Protein AF-A0A4D6HBX0-F1 (afdb_monomer_lite)

InterPro domains:
  IPR019277 Protein of unknown function DUF2304 [PF10066] (9-119)

pLDDT: mean 71.02, std 11.53, range [36.38, 94.06]

Sequence (130 aa):
MTGLALAPIHVIGVIAGLALLYQSYRLVSDRKEGVFEFLLWAGFGVALLVISVGSAITSVDLLGGLEGAMALLGFARGPESVLFVSNLLLLFLVFYSYIQLVESRKQLSDLNQELALLRYDLDQRTDDDD

Organism: NCBI:txid1457250

Foldseek 3Di:
DDPLPLDVVLVVLLVQLVVLLVVLVVCVVVVPDDPVSSCVSNVSSVVSNCVSVVVSVVPDPVLVVVLVVVVVVVDDRDVVSVVVVVVVVVVVVVVVVVVVVVVVVVVVVVVVVVVVVVVVVVVVVVVVVD

Structure (mmCIF, N/CA/C/O backbone):
data_AF-A0A4D6HBX0-F1
#
_entry.id   AF-A0A4D6HBX0-F1
#
loop_
_atom_site.group_PDB
_atom_site.id
_atom_site.type_symbol
_atom_site.label_atom_id
_atom_site.label_alt_id
_atom_site.label_comp_id
_atom_site.label_asym_id
_atom_site.label_entity_id
_atom_site.label_seq_id
_atom_site.pdbx_PDB_ins_code
_atom_site.Cartn_x
_atom_site.Cartn_y
_atom_site.Cartn_z
_atom_site.occupancy
_atom_site.B_iso_or_equiv
_atom_site.auth_seq_id
_atom_site.auth_comp_id
_atom_site.auth_asym_id
_atom_site.auth_atom_id
_atom_site.pdbx_PDB_model_num
ATOM 1 N N . MET A 1 1 ? 17.202 -25.520 -28.214 1.00 36.38 1 MET A N 1
ATOM 2 C CA . MET A 1 1 ? 16.448 -25.555 -26.943 1.00 36.38 1 MET A CA 1
ATOM 3 C C . MET A 1 1 ? 17.029 -24.479 -26.038 1.00 36.38 1 MET A C 1
ATOM 5 O O . MET A 1 1 ? 17.973 -24.738 -25.308 1.00 36.38 1 MET A O 1
ATOM 9 N N . THR A 1 2 ? 16.566 -23.239 -26.178 1.00 39.56 2 THR A N 1
ATOM 10 C CA . THR A 1 2 ? 16.983 -22.119 -25.325 1.00 39.56 2 THR A CA 1
ATOM 11 C C . THR A 1 2 ? 16.146 -22.180 -24.059 1.00 39.56 2 THR A C 1
ATOM 13 O O . THR A 1 2 ? 14.979 -21.792 -24.066 1.00 39.56 2 THR A O 1
ATOM 16 N N . GLY A 1 3 ? 16.707 -22.761 -23.000 1.00 43.12 3 GLY A N 1
ATOM 17 C CA . GLY A 1 3 ? 16.098 -22.686 -21.680 1.00 43.12 3 GLY A CA 1
ATOM 18 C C . GLY A 1 3 ? 15.943 -21.216 -21.316 1.00 43.12 3 GLY A C 1
ATOM 19 O O . GLY A 1 3 ? 16.922 -20.473 -21.352 1.00 43.12 3 GLY A O 1
ATOM 20 N N . LEU A 1 4 ? 14.710 -20.802 -21.030 1.00 49.84 4 LEU A N 1
ATOM 21 C CA . LEU A 1 4 ? 14.402 -19.542 -20.367 1.00 49.84 4 LEU A CA 1
ATOM 22 C C . LEU A 1 4 ? 15.238 -19.496 -19.082 1.00 49.84 4 LEU A C 1
ATOM 24 O O . LEU A 1 4 ? 14.869 -20.089 -18.069 1.00 49.84 4 LEU A O 1
ATOM 28 N N . ALA A 1 5 ? 16.401 -18.850 -19.130 1.00 52.28 5 ALA A N 1
ATOM 29 C CA . ALA A 1 5 ? 17.162 -18.527 -17.939 1.00 52.28 5 ALA A CA 1
ATOM 30 C C . ALA A 1 5 ? 16.399 -17.398 -17.237 1.00 52.28 5 ALA A C 1
ATOM 32 O O . ALA A 1 5 ? 16.729 -16.225 -17.389 1.00 52.28 5 ALA A O 1
ATOM 33 N N . LEU A 1 6 ? 15.309 -17.749 -16.543 1.00 56.28 6 LEU A N 1
ATOM 34 C CA . LEU A 1 6 ? 14.576 -16.815 -15.697 1.00 56.28 6 LEU A CA 1
ATOM 35 C C . LEU A 1 6 ? 15.557 -16.321 -14.638 1.00 56.28 6 LEU A C 1
ATOM 37 O O . LEU A 1 6 ? 15.911 -17.061 -13.718 1.00 56.28 6 LEU A O 1
ATOM 41 N N . ALA A 1 7 ? 16.015 -15.078 -14.773 1.00 65.50 7 ALA A N 1
ATOM 42 C CA . ALA A 1 7 ? 16.805 -14.468 -13.722 1.00 65.50 7 ALA A CA 1
ATOM 43 C C . ALA A 1 7 ? 15.962 -14.468 -12.428 1.00 65.50 7 ALA A C 1
ATOM 45 O O . ALA A 1 7 ? 14.771 -14.136 -12.482 1.00 65.50 7 ALA A O 1
ATOM 46 N N . PRO A 1 8 ? 16.542 -14.821 -11.266 1.00 67.50 8 PRO A N 1
ATOM 47 C CA . PRO A 1 8 ? 15.804 -14.949 -10.006 1.00 67.50 8 PRO A CA 1
ATOM 48 C C . PRO A 1 8 ? 14.973 -13.711 -9.643 1.00 67.50 8 PRO A C 1
ATOM 50 O O . PRO A 1 8 ? 13.916 -13.827 -9.029 1.00 67.50 8 PRO A O 1
ATOM 53 N N . ILE A 1 9 ? 15.411 -12.528 -10.084 1.00 60.00 9 ILE A N 1
ATOM 54 C CA . ILE A 1 9 ? 14.708 -11.259 -9.884 1.00 60.00 9 ILE A CA 1
ATOM 55 C C . ILE A 1 9 ? 13.308 -11.229 -10.521 1.00 60.00 9 ILE A C 1
ATOM 57 O O . ILE A 1 9 ? 12.395 -10.633 -9.953 1.00 60.00 9 ILE A O 1
ATOM 61 N N . HIS A 1 10 ? 13.094 -11.926 -11.644 1.00 62.91 10 HIS A N 1
ATOM 62 C CA . HIS A 1 10 ? 11.773 -12.024 -12.273 1.00 62.91 10 HIS A CA 1
ATOM 63 C C . HIS A 1 10 ? 10.845 -12.948 -11.481 1.00 62.91 10 HIS A C 1
ATOM 65 O O . HIS A 1 10 ? 9.667 -12.663 -11.305 1.00 62.91 10 HIS A O 1
ATOM 71 N N . VAL A 1 11 ? 11.377 -14.037 -10.923 1.00 71.12 11 VAL A N 1
ATOM 72 C CA . VAL A 1 11 ? 10.591 -14.927 -10.055 1.00 71.12 11 VAL A CA 1
ATOM 73 C C . VAL A 1 11 ? 10.139 -14.177 -8.799 1.00 71.12 11 VAL A C 1
ATOM 75 O O . VAL A 1 11 ? 8.969 -14.241 -8.428 1.00 71.12 11 VAL A O 1
ATOM 78 N N . ILE A 1 12 ? 11.044 -13.407 -8.187 1.00 69.19 12 ILE A N 1
ATOM 79 C CA . ILE A 1 12 ? 10.743 -12.577 -7.013 1.00 69.19 12 ILE A CA 1
ATOM 80 C C . ILE A 1 12 ? 9.685 -11.524 -7.351 1.00 69.19 12 ILE A C 1
ATOM 82 O O . ILE A 1 12 ? 8.738 -11.357 -6.588 1.00 69.19 12 ILE A O 1
ATOM 86 N N . GLY A 1 13 ? 9.807 -10.850 -8.498 1.00 65.12 13 GLY A N 1
ATOM 87 C CA . GLY A 1 13 ? 8.824 -9.861 -8.933 1.00 65.12 13 GLY A CA 1
ATOM 88 C C . GLY A 1 13 ? 7.436 -10.469 -9.144 1.00 65.12 13 GLY A C 1
ATOM 89 O O . GLY A 1 13 ? 6.450 -9.945 -8.636 1.00 65.12 13 GLY A O 1
ATOM 90 N N . VAL A 1 14 ? 7.337 -11.623 -9.803 1.00 71.44 14 VAL A N 1
ATOM 91 C CA . VAL A 1 14 ? 6.047 -12.306 -9.991 1.00 71.44 14 VAL A CA 1
ATOM 92 C C . VAL A 1 14 ? 5.417 -12.703 -8.654 1.00 71.44 14 VAL A C 1
ATOM 94 O O . VAL A 1 14 ? 4.235 -12.438 -8.434 1.00 71.44 14 VAL A O 1
ATOM 97 N N . ILE A 1 15 ? 6.197 -13.281 -7.737 1.00 76.19 15 ILE A N 1
ATOM 98 C CA . ILE A 1 15 ? 5.707 -13.669 -6.405 1.00 76.19 15 ILE A CA 1
ATOM 99 C C . ILE A 1 15 ? 5.251 -12.437 -5.616 1.00 76.19 15 ILE A C 1
ATOM 101 O O . ILE A 1 15 ? 4.168 -12.450 -5.034 1.00 76.19 15 ILE A O 1
ATOM 105 N N . ALA A 1 16 ? 6.042 -11.363 -5.622 1.00 69.12 16 ALA A N 1
ATOM 106 C CA . ALA A 1 16 ? 5.705 -10.121 -4.937 1.00 69.12 16 ALA A CA 1
ATOM 107 C C . ALA A 1 16 ? 4.436 -9.481 -5.519 1.00 69.12 16 ALA A C 1
ATOM 109 O O . ALA A 1 16 ? 3.542 -9.109 -4.766 1.00 69.12 16 ALA A O 1
ATOM 110 N N . GLY A 1 17 ? 4.303 -9.414 -6.845 1.00 70.81 17 GLY A N 1
ATOM 111 C CA . GLY A 1 17 ? 3.112 -8.873 -7.501 1.00 70.81 17 GLY A CA 1
ATOM 112 C C . GLY A 1 17 ? 1.848 -9.678 -7.187 1.00 70.81 17 GLY A C 1
ATOM 113 O O . GLY A 1 17 ? 0.811 -9.095 -6.872 1.00 70.81 17 GLY A O 1
ATOM 114 N N . LEU A 1 18 ? 1.938 -11.013 -7.175 1.00 78.62 18 LEU A N 1
ATOM 115 C CA . LEU A 1 18 ? 0.838 -11.885 -6.745 1.00 78.62 18 LEU A CA 1
ATOM 116 C C . LEU A 1 18 ? 0.484 -11.688 -5.266 1.00 78.62 18 LEU A C 1
ATOM 118 O O . LEU A 1 18 ? -0.697 -11.650 -4.927 1.00 78.62 18 LEU A O 1
ATOM 122 N N . ALA A 1 19 ? 1.479 -11.528 -4.392 1.00 76.31 19 ALA A N 1
ATOM 123 C CA . ALA A 1 19 ? 1.252 -11.263 -2.974 1.00 76.31 19 ALA A CA 1
ATOM 124 C C . ALA A 1 19 ? 0.534 -9.922 -2.751 1.00 76.31 19 ALA A C 1
ATOM 126 O O . ALA A 1 19 ? -0.399 -9.858 -1.952 1.00 76.31 19 ALA A O 1
ATOM 127 N N . LEU A 1 20 ? 0.905 -8.878 -3.498 1.00 73.19 20 LEU A N 1
ATOM 128 C CA . LEU A 1 20 ? 0.251 -7.567 -3.442 1.00 73.19 20 LEU A CA 1
ATOM 129 C C . LEU A 1 20 ? -1.191 -7.609 -3.963 1.00 73.19 20 LEU A C 1
ATOM 131 O O . LEU A 1 20 ? -2.080 -7.006 -3.365 1.00 73.19 20 LEU A O 1
ATOM 135 N N . LEU A 1 21 ? -1.453 -8.365 -5.032 1.00 77.69 21 LEU A N 1
ATOM 136 C CA . LEU A 1 21 ? -2.817 -8.588 -5.522 1.00 77.69 21 LEU A CA 1
ATOM 137 C C . LEU A 1 21 ? -3.661 -9.394 -4.535 1.00 77.69 21 LEU A C 1
ATOM 139 O O . LEU A 1 21 ? -4.825 -9.068 -4.312 1.00 77.69 21 LEU A O 1
ATOM 143 N N . TYR A 1 22 ? -3.078 -10.416 -3.910 1.00 81.25 22 TYR A N 1
ATOM 144 C CA . TYR A 1 22 ? -3.750 -11.180 -2.865 1.00 81.25 22 TYR A CA 1
ATOM 145 C C . TYR A 1 22 ? -4.067 -10.304 -1.648 1.00 81.25 22 TYR A C 1
ATOM 147 O O . TYR A 1 22 ? -5.172 -10.365 -1.113 1.00 81.25 22 TYR A O 1
ATOM 155 N N . GLN A 1 23 ? -3.131 -9.444 -1.243 1.00 75.94 23 GLN A N 1
ATOM 156 C CA . GLN A 1 23 ? -3.353 -8.465 -0.186 1.00 75.94 23 GLN A CA 1
ATOM 157 C C . GLN A 1 23 ? -4.490 -7.509 -0.564 1.00 75.94 23 GLN A C 1
ATOM 159 O O . GLN A 1 23 ? -5.431 -7.366 0.211 1.00 75.94 23 GLN A O 1
ATOM 164 N N . SER A 1 24 ? -4.471 -6.948 -1.774 1.00 75.25 24 SER A N 1
ATOM 165 C CA . SER A 1 24 ? -5.545 -6.098 -2.305 1.00 75.25 24 SER A CA 1
ATOM 166 C C . SER A 1 24 ? -6.919 -6.794 -2.277 1.00 75.25 24 SER A C 1
ATOM 168 O O . SER A 1 24 ? -7.900 -6.217 -1.810 1.00 75.25 24 SER A O 1
ATOM 170 N N . TYR A 1 25 ? -6.993 -8.070 -2.671 1.00 76.88 25 TYR A N 1
ATOM 171 C CA . TYR A 1 25 ? -8.216 -8.873 -2.568 1.00 76.88 25 TYR A CA 1
ATOM 172 C C . TYR A 1 25 ? -8.663 -9.084 -1.112 1.00 76.88 25 TYR A C 1
ATOM 174 O O . TYR A 1 25 ? -9.848 -8.939 -0.798 1.00 76.88 25 TYR A O 1
ATOM 182 N N . ARG A 1 26 ? -7.726 -9.376 -0.199 1.00 75.56 26 ARG A N 1
ATOM 183 C CA . ARG A 1 26 ? -8.016 -9.541 1.234 1.00 75.56 26 ARG A CA 1
ATOM 184 C C . ARG A 1 26 ? -8.588 -8.260 1.846 1.00 75.56 26 ARG A C 1
ATOM 186 O O . ARG A 1 26 ? -9.537 -8.335 2.616 1.00 75.56 26 ARG A O 1
ATOM 193 N N . LEU A 1 27 ? -8.067 -7.095 1.461 1.00 69.25 27 LEU A N 1
ATOM 194 C CA . LEU A 1 27 ? -8.567 -5.789 1.904 1.00 69.25 27 LEU A CA 1
ATOM 195 C C . LEU A 1 27 ? -10.048 -5.563 1.547 1.00 69.25 27 LEU A C 1
ATOM 197 O O . LEU A 1 27 ? -10.810 -5.063 2.374 1.00 69.25 27 LEU A O 1
ATOM 201 N N . VAL A 1 28 ? -10.472 -5.981 0.349 1.00 65.88 28 VAL A N 1
ATOM 202 C CA . VAL A 1 28 ? -11.882 -5.913 -0.081 1.00 65.88 28 VAL A CA 1
ATOM 203 C C . VAL A 1 28 ? -12.741 -6.937 0.663 1.00 65.88 28 VAL A C 1
ATOM 205 O O . VAL A 1 28 ? -13.847 -6.616 1.100 1.00 65.88 28 VAL A O 1
ATOM 208 N N . SER A 1 29 ? -12.227 -8.158 0.836 1.00 64.38 29 SER A N 1
ATOM 209 C CA . SER A 1 29 ? -12.912 -9.239 1.555 1.00 64.38 29 SER A CA 1
ATOM 210 C C . SER A 1 29 ? -13.186 -8.884 3.019 1.00 64.38 29 SER A C 1
ATOM 212 O O . SER A 1 29 ? -14.260 -9.186 3.536 1.00 64.38 29 SER A O 1
ATOM 214 N N . ASP A 1 30 ? -12.249 -8.200 3.673 1.00 69.19 30 ASP A N 1
ATOM 215 C CA . ASP A 1 30 ? -12.353 -7.843 5.088 1.00 69.19 30 ASP A CA 1
ATOM 216 C C . ASP A 1 30 ? -13.172 -6.556 5.328 1.00 69.19 30 ASP A C 1
ATOM 218 O O . ASP A 1 30 ? -13.359 -6.169 6.479 1.00 69.19 30 ASP A O 1
ATOM 222 N N . ARG A 1 31 ? -13.687 -5.898 4.269 1.00 63.91 31 ARG A N 1
ATOM 223 C CA . ARG A 1 31 ? -14.432 -4.612 4.293 1.00 63.91 31 ARG A CA 1
ATOM 224 C C . ARG A 1 31 ? -13.753 -3.490 5.100 1.00 63.91 31 ARG A C 1
ATOM 226 O O . ARG A 1 31 ? -14.439 -2.587 5.578 1.00 63.91 31 ARG A O 1
ATOM 233 N N . LYS A 1 32 ? -12.433 -3.560 5.296 1.00 56.72 32 LYS A N 1
ATOM 234 C CA . LYS A 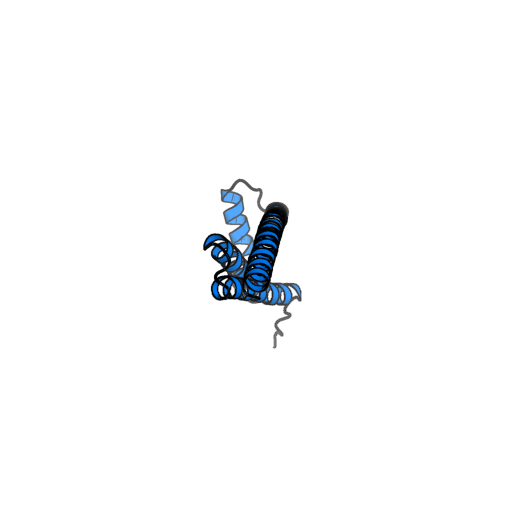1 32 ? -11.752 -2.795 6.351 1.00 56.72 32 LYS A CA 1
ATOM 235 C C . LYS A 1 32 ? -11.020 -1.529 5.920 1.00 56.72 32 LYS A C 1
ATOM 237 O O . LYS A 1 32 ? -10.677 -0.774 6.817 1.00 56.72 32 LYS A O 1
ATOM 242 N N . GLU A 1 33 ? -10.828 -1.232 4.634 1.00 52.59 33 GLU A N 1
ATOM 243 C CA . GLU A 1 33 ? -10.165 0.024 4.223 1.00 52.59 33 GLU A CA 1
ATOM 244 C C . GLU A 1 33 ? -10.721 0.607 2.914 1.00 52.59 33 GLU A C 1
ATOM 246 O O . GLU A 1 33 ? -11.538 -0.011 2.224 1.00 52.59 33 GLU A O 1
ATOM 251 N N . GLY A 1 34 ? -10.324 1.849 2.622 1.00 63.84 34 GLY A N 1
ATOM 252 C CA . GLY A 1 34 ? -10.871 2.681 1.564 1.00 63.84 34 GLY A CA 1
ATOM 253 C C . GLY A 1 34 ? -10.491 2.196 0.168 1.00 63.84 34 GLY A C 1
ATOM 254 O O . GLY A 1 34 ? -9.482 1.536 -0.067 1.00 63.84 34 GLY A O 1
ATOM 255 N N . VAL A 1 35 ? -11.303 2.587 -0.815 1.00 66.81 35 VAL A N 1
ATOM 256 C CA . VAL A 1 35 ? -11.087 2.283 -2.243 1.00 66.81 35 VAL A CA 1
ATOM 257 C C . VAL A 1 35 ? -9.674 2.683 -2.709 1.00 66.81 35 VAL A C 1
ATOM 259 O O . VAL A 1 35 ? -9.134 2.087 -3.640 1.00 66.81 35 VAL A O 1
ATOM 262 N N . PHE A 1 36 ? -9.056 3.662 -2.040 1.00 65.44 36 PHE A N 1
ATOM 263 C CA . PHE A 1 36 ? -7.707 4.136 -2.323 1.00 65.44 36 PHE A CA 1
ATOM 264 C C . PHE A 1 36 ? -6.616 3.098 -2.017 1.00 65.44 36 PHE A C 1
ATOM 266 O O . PHE A 1 36 ? -5.799 2.848 -2.902 1.00 65.44 36 PHE A O 1
ATOM 273 N N . GLU A 1 37 ? -6.610 2.434 -0.850 1.00 67.12 37 GLU A N 1
ATOM 274 C CA . GLU A 1 37 ? -5.626 1.374 -0.565 1.00 67.12 37 GLU A CA 1
ATOM 275 C C . GLU A 1 37 ? -5.739 0.224 -1.557 1.00 67.12 37 GLU A C 1
ATOM 277 O O . GLU A 1 37 ? -4.729 -0.259 -2.069 1.00 67.12 37 GLU A O 1
ATOM 282 N N . PHE A 1 38 ? -6.968 -0.189 -1.877 1.00 71.19 38 PHE A N 1
ATOM 283 C CA . PHE A 1 38 ? -7.210 -1.226 -2.875 1.00 71.19 38 PHE A CA 1
ATOM 284 C C . PHE A 1 38 ? -6.568 -0.867 -4.220 1.00 71.19 38 PHE A C 1
ATOM 286 O O . PHE A 1 38 ? -5.826 -1.682 -4.774 1.00 71.19 38 PHE A O 1
ATOM 293 N N . LEU A 1 39 ? -6.821 0.349 -4.718 1.00 72.44 39 LEU A N 1
ATOM 294 C CA . LEU A 1 39 ? -6.273 0.841 -5.983 1.00 72.44 39 LEU A CA 1
ATOM 295 C C . LEU A 1 39 ? -4.746 0.928 -5.950 1.00 72.44 39 LEU A C 1
ATOM 297 O O . LEU A 1 39 ? -4.103 0.606 -6.948 1.00 72.44 39 LEU A O 1
ATOM 301 N N . LEU A 1 40 ? -4.167 1.321 -4.817 1.00 75.94 40 LEU A N 1
ATOM 302 C CA . LEU A 1 40 ? -2.722 1.442 -4.653 1.00 75.94 40 LEU A CA 1
ATOM 303 C C . LEU A 1 40 ? -2.060 0.060 -4.674 1.00 75.94 40 LEU A C 1
ATOM 305 O O . LEU A 1 40 ? -1.175 -0.174 -5.494 1.00 75.94 40 LEU A O 1
ATOM 309 N N . TRP A 1 41 ? -2.542 -0.889 -3.867 1.00 74.31 41 TRP A N 1
ATOM 310 C CA . TRP A 1 41 ? -2.017 -2.258 -3.825 1.00 74.31 41 TRP A CA 1
ATOM 311 C C . TRP A 1 41 ? -2.243 -3.018 -5.136 1.00 74.31 41 TRP A C 1
ATOM 313 O O . TRP A 1 41 ? -1.332 -3.692 -5.622 1.00 74.31 41 TRP A O 1
ATOM 323 N N . ALA A 1 42 ? -3.428 -2.883 -5.739 1.00 72.00 42 ALA A N 1
ATOM 324 C CA . ALA A 1 42 ? -3.740 -3.503 -7.023 1.00 72.00 42 ALA A CA 1
ATOM 325 C C . ALA A 1 42 ? -2.899 -2.900 -8.149 1.00 72.00 42 ALA A C 1
ATOM 327 O O . ALA A 1 42 ? -2.299 -3.636 -8.928 1.00 72.00 42 ALA A O 1
ATOM 328 N N . GLY A 1 43 ? -2.811 -1.570 -8.215 1.00 73.38 43 GLY A N 1
ATOM 329 C CA . GLY A 1 43 ? -2.010 -0.862 -9.209 1.00 73.38 43 GLY A CA 1
ATOM 330 C C . GLY A 1 43 ? -0.535 -1.237 -9.115 1.00 73.38 43 GLY A C 1
ATOM 331 O O . GLY A 1 43 ? 0.083 -1.554 -10.131 1.00 73.38 43 GLY A O 1
ATOM 332 N N . PHE A 1 44 ? 0.007 -1.296 -7.897 1.00 75.69 44 PHE A N 1
ATOM 333 C CA . PHE A 1 44 ? 1.389 -1.708 -7.674 1.00 75.69 44 PHE A CA 1
ATOM 334 C C . PHE A 1 44 ? 1.616 -3.173 -8.058 1.00 75.69 44 PHE A C 1
ATOM 336 O O . PHE A 1 44 ? 2.559 -3.474 -8.785 1.00 75.69 44 PHE A O 1
ATOM 343 N N . GLY A 1 45 ? 0.726 -4.082 -7.646 1.00 71.94 45 GLY A N 1
ATOM 344 C CA . GLY A 1 45 ? 0.806 -5.503 -7.990 1.00 71.94 45 GLY A CA 1
ATOM 345 C C . GLY A 1 45 ? 0.727 -5.766 -9.498 1.00 71.94 45 GLY A C 1
ATOM 346 O O . GLY A 1 45 ? 1.543 -6.519 -10.033 1.00 71.94 45 GLY A O 1
ATOM 347 N N . VAL A 1 46 ? -0.198 -5.103 -10.204 1.00 74.19 46 VAL A N 1
ATOM 348 C CA . VAL A 1 46 ? -0.322 -5.189 -11.669 1.00 74.19 46 VAL A CA 1
ATOM 349 C C . VAL A 1 46 ? 0.918 -4.622 -12.355 1.00 74.19 46 VAL A C 1
ATOM 351 O O . VAL A 1 46 ? 1.478 -5.289 -13.222 1.00 74.19 46 VAL A O 1
ATOM 354 N N . ALA A 1 47 ? 1.382 -3.430 -11.970 1.00 70.00 47 ALA A N 1
ATOM 355 C CA . ALA A 1 47 ? 2.571 -2.820 -12.566 1.00 70.00 47 ALA A CA 1
ATOM 356 C C . ALA A 1 47 ? 3.805 -3.717 -12.399 1.00 70.00 47 ALA A C 1
ATOM 358 O O . ALA A 1 47 ? 4.559 -3.935 -13.348 1.00 70.00 47 ALA A O 1
ATOM 359 N N . LEU A 1 48 ? 3.974 -4.300 -11.212 1.00 71.50 48 LEU A N 1
ATOM 360 C CA . LEU A 1 48 ? 5.102 -5.163 -10.894 1.00 71.50 48 LEU A CA 1
ATOM 361 C C . LEU A 1 48 ? 5.042 -6.485 -11.675 1.00 71.50 48 LEU A C 1
ATOM 363 O O . LEU A 1 48 ? 6.067 -6.928 -12.190 1.00 71.50 48 LEU A O 1
ATOM 367 N N . LEU A 1 49 ? 3.852 -7.065 -11.866 1.00 70.44 49 LEU A N 1
ATOM 368 C CA . LEU A 1 49 ? 3.659 -8.224 -12.745 1.00 70.44 49 LEU A CA 1
ATOM 369 C C . LEU A 1 49 ? 3.952 -7.901 -14.210 1.00 70.44 49 LEU A C 1
ATOM 371 O O . LEU A 1 49 ? 4.656 -8.667 -14.863 1.00 70.44 49 LEU A O 1
ATOM 375 N N . VAL A 1 50 ? 3.462 -6.770 -14.720 1.00 70.12 50 VAL A N 1
ATOM 376 C CA . VAL A 1 50 ? 3.710 -6.336 -16.103 1.00 70.12 50 VAL A CA 1
ATOM 377 C C . VAL A 1 50 ? 5.208 -6.162 -16.347 1.00 70.12 50 VAL A C 1
ATOM 379 O O . VAL A 1 50 ? 5.725 -6.686 -17.330 1.00 70.12 50 VAL A O 1
ATOM 382 N N . ILE A 1 51 ? 5.926 -5.511 -15.428 1.00 65.00 51 ILE A N 1
ATOM 383 C CA . ILE A 1 51 ? 7.383 -5.338 -15.513 1.00 65.00 51 ILE A CA 1
ATOM 384 C C . ILE A 1 51 ? 8.096 -6.686 -15.439 1.00 65.00 51 ILE A C 1
ATOM 386 O O . ILE A 1 51 ? 8.979 -6.966 -16.250 1.00 65.00 51 ILE A O 1
ATOM 390 N N . SER A 1 52 ? 7.718 -7.540 -14.490 1.00 63.66 52 SER A N 1
ATOM 391 C CA . SER A 1 52 ? 8.418 -8.798 -14.244 1.00 63.66 52 SER A CA 1
ATOM 392 C C . SER A 1 52 ? 8.219 -9.811 -15.377 1.00 63.66 52 SER A C 1
ATOM 394 O O . SER A 1 52 ? 9.187 -10.416 -15.835 1.00 63.66 52 SER A O 1
ATOM 396 N N . VAL A 1 53 ? 6.994 -9.929 -15.898 1.00 69.06 53 VAL A N 1
ATOM 397 C CA . VAL A 1 53 ? 6.648 -10.814 -17.021 1.00 69.06 53 VAL A CA 1
ATOM 398 C C . VAL A 1 53 ? 7.126 -10.234 -18.355 1.00 69.06 53 VAL A C 1
ATOM 400 O O . VAL A 1 53 ? 7.697 -10.958 -19.168 1.00 69.06 53 VAL A O 1
ATOM 403 N N . GLY A 1 54 ? 6.953 -8.929 -18.581 1.00 62.47 54 GLY A N 1
ATOM 404 C CA . GLY A 1 54 ? 7.363 -8.270 -19.824 1.00 62.47 54 GLY A CA 1
ATOM 405 C C . GLY A 1 54 ? 8.878 -8.265 -20.033 1.00 62.47 54 GLY A C 1
ATOM 406 O O . GLY A 1 54 ? 9.343 -8.528 -21.142 1.00 62.47 54 GLY A O 1
ATOM 407 N N . SER A 1 55 ? 9.652 -8.067 -18.959 1.00 62.53 55 SER A N 1
ATOM 408 C CA . SER A 1 55 ? 11.117 -8.173 -19.011 1.00 62.53 55 SER A CA 1
ATOM 409 C C . SER A 1 55 ? 11.606 -9.618 -19.173 1.00 62.53 55 SER A C 1
ATOM 411 O O . SER A 1 55 ? 12.559 -9.850 -19.913 1.00 62.53 55 SER A O 1
ATOM 413 N N . ALA A 1 56 ? 10.925 -10.603 -18.573 1.00 64.00 56 ALA A N 1
ATOM 414 C CA . ALA A 1 56 ? 11.279 -12.020 -18.707 1.00 64.00 56 ALA A CA 1
ATOM 415 C C . ALA A 1 56 ? 11.049 -12.584 -20.123 1.00 64.00 56 ALA A C 1
ATOM 417 O O . ALA A 1 56 ? 11.726 -13.529 -20.525 1.00 64.00 56 ALA A O 1
ATOM 418 N N . ILE A 1 57 ? 10.106 -12.019 -20.886 1.00 62.62 57 ILE A N 1
ATOM 419 C CA . ILE A 1 57 ? 9.752 -12.487 -22.239 1.00 62.62 57 ILE A CA 1
ATOM 420 C C . ILE A 1 57 ? 10.557 -11.744 -23.331 1.00 62.62 57 ILE A C 1
ATOM 422 O O . ILE A 1 57 ? 10.422 -12.053 -24.513 1.00 62.62 57 ILE A O 1
ATOM 426 N N . THR A 1 58 ? 11.441 -10.794 -22.983 1.00 58.97 58 THR A N 1
ATOM 427 C CA . THR A 1 58 ? 12.235 -9.976 -23.940 1.00 58.97 58 THR A CA 1
ATOM 428 C C . THR A 1 58 ? 11.404 -9.288 -25.040 1.00 58.97 58 THR A C 1
ATOM 430 O O . THR A 1 58 ? 11.933 -8.921 -26.084 1.00 58.97 58 THR A O 1
ATOM 433 N N . SER A 1 59 ? 10.094 -9.119 -24.836 1.00 51.94 59 SER A N 1
ATOM 434 C CA . SER A 1 59 ? 9.167 -8.620 -25.866 1.00 51.94 59 SER A CA 1
ATOM 435 C C . SER A 1 59 ? 8.817 -7.144 -25.705 1.00 51.94 59 SER A C 1
ATOM 437 O O . SER A 1 59 ? 8.352 -6.525 -26.660 1.00 51.94 59 SER A O 1
ATOM 439 N N . VAL A 1 60 ? 9.057 -6.560 -24.527 1.00 54.19 60 VAL A N 1
ATOM 440 C CA . VAL A 1 60 ? 8.739 -5.158 -24.248 1.00 54.19 60 VAL A CA 1
ATOM 441 C C . VAL A 1 60 ? 9.874 -4.525 -23.450 1.00 54.19 60 VAL A C 1
ATOM 443 O O . VAL A 1 60 ? 10.162 -4.947 -22.330 1.00 54.19 60 VAL A O 1
ATOM 446 N N . ASP A 1 61 ? 10.500 -3.490 -24.015 1.00 60.94 61 ASP A N 1
ATOM 447 C CA . ASP A 1 61 ? 11.468 -2.643 -23.312 1.00 60.94 61 ASP A CA 1
ATOM 448 C C . ASP A 1 61 ? 10.728 -1.690 -22.355 1.00 60.94 61 ASP A C 1
ATOM 450 O O . ASP A 1 61 ? 10.548 -0.493 -22.594 1.00 60.94 61 ASP A O 1
ATOM 454 N N . LEU A 1 62 ? 10.188 -2.273 -21.283 1.00 60.53 62 LEU A N 1
ATOM 455 C CA . LEU A 1 62 ? 9.416 -1.562 -20.263 1.00 60.53 62 LEU A CA 1
ATOM 456 C C . LEU A 1 62 ? 10.291 -0.591 -19.463 1.00 60.53 62 LEU A C 1
ATOM 458 O O . LEU A 1 62 ? 9.774 0.418 -18.988 1.00 60.53 62 LEU A O 1
ATOM 462 N N . LEU A 1 63 ? 11.600 -0.857 -19.358 1.00 58.72 63 LEU A N 1
ATOM 463 C CA . LEU A 1 63 ? 12.559 0.095 -18.794 1.00 58.72 63 LEU A CA 1
ATOM 464 C C . LEU A 1 63 ? 12.608 1.363 -19.651 1.00 58.72 63 LEU A C 1
ATOM 466 O O . LEU A 1 63 ? 12.429 2.452 -19.113 1.00 58.72 63 LEU A O 1
ATOM 470 N N . GLY A 1 64 ? 12.723 1.226 -20.976 1.00 61.00 64 GLY A N 1
ATOM 471 C CA . GLY A 1 64 ? 12.672 2.362 -21.900 1.00 61.00 64 GLY A CA 1
ATOM 472 C C . GLY A 1 64 ? 11.351 3.143 -21.844 1.00 61.00 64 GLY A C 1
ATOM 473 O O . GLY A 1 64 ? 11.348 4.373 -21.905 1.00 61.00 64 GLY A O 1
ATOM 474 N N . GLY A 1 65 ? 10.217 2.457 -21.662 1.00 64.44 65 GLY A N 1
ATOM 475 C CA . GLY A 1 65 ? 8.909 3.103 -21.481 1.00 64.44 65 GLY A CA 1
ATOM 476 C C . GLY A 1 65 ? 8.803 3.910 -20.180 1.00 64.44 65 GLY A C 1
ATOM 477 O O . GLY A 1 65 ? 8.293 5.034 -20.178 1.00 64.44 65 GLY A O 1
ATOM 478 N N . LEU A 1 66 ? 9.327 3.365 -19.082 1.00 63.31 66 LEU A N 1
ATOM 479 C CA . LEU A 1 66 ? 9.324 4.008 -17.768 1.00 63.31 66 LEU A CA 1
ATOM 480 C C . LEU A 1 66 ? 10.323 5.176 -17.706 1.00 63.31 66 LEU A C 1
ATOM 482 O O . LEU A 1 66 ? 9.995 6.238 -17.179 1.00 63.31 66 LEU A O 1
ATOM 486 N N . GLU A 1 67 ? 11.491 5.037 -18.336 1.00 63.41 67 GLU A N 1
ATOM 487 C CA . GLU A 1 67 ? 12.431 6.139 -18.579 1.00 63.41 67 GLU A CA 1
ATOM 488 C C . GLU A 1 67 ? 11.811 7.242 -19.450 1.00 63.41 67 GLU A C 1
ATOM 490 O O . GLU A 1 67 ? 12.034 8.428 -19.206 1.00 63.41 67 GLU A O 1
ATOM 495 N N . GLY A 1 68 ? 10.994 6.876 -20.443 1.00 64.62 68 GLY A N 1
ATOM 496 C CA . GLY A 1 68 ? 10.240 7.816 -21.273 1.00 64.62 68 GLY A CA 1
ATOM 497 C C . GLY A 1 68 ? 9.213 8.623 -20.475 1.00 64.62 68 GLY A C 1
ATOM 498 O O . GLY A 1 68 ? 9.148 9.845 -20.616 1.00 64.62 68 GLY A O 1
ATOM 499 N N . ALA A 1 69 ? 8.456 7.964 -19.596 1.00 66.25 69 ALA A N 1
ATOM 500 C CA . ALA A 1 69 ? 7.508 8.625 -18.700 1.00 66.25 69 ALA A CA 1
ATOM 501 C C . ALA A 1 69 ? 8.212 9.519 -17.664 1.00 66.25 69 ALA A C 1
ATOM 503 O O . ALA A 1 69 ? 7.770 10.636 -17.405 1.00 66.25 69 ALA A O 1
ATOM 504 N N . MET A 1 70 ? 9.346 9.078 -17.113 1.00 64.06 70 MET A N 1
ATOM 505 C CA . MET A 1 70 ? 10.149 9.888 -16.192 1.00 64.06 70 MET A CA 1
ATOM 506 C C . MET A 1 70 ? 10.791 11.101 -16.870 1.00 64.06 70 MET A C 1
ATOM 508 O O . MET A 1 70 ? 10.856 12.171 -16.266 1.00 64.06 70 MET A O 1
ATOM 512 N N . ALA A 1 71 ? 11.180 10.985 -18.142 1.00 65.06 71 ALA A N 1
ATOM 513 C CA . ALA A 1 71 ? 11.662 12.119 -18.925 1.00 65.06 71 ALA A CA 1
ATOM 514 C C . ALA A 1 71 ? 10.579 13.196 -19.124 1.00 65.06 71 ALA A C 1
ATOM 516 O O . ALA A 1 71 ? 10.899 14.383 -19.099 1.00 65.06 71 ALA A O 1
ATOM 517 N N . LEU A 1 72 ? 9.300 12.815 -19.258 1.00 71.38 72 LEU A N 1
ATOM 518 C CA . LEU A 1 72 ? 8.181 13.773 -19.287 1.00 71.38 72 LEU A CA 1
ATOM 519 C C . LEU A 1 72 ? 8.009 14.517 -17.956 1.00 71.38 72 LEU A C 1
ATOM 521 O O . LEU A 1 72 ? 7.553 15.657 -17.944 1.00 71.38 72 LEU A O 1
ATOM 525 N N . LEU A 1 73 ? 8.404 13.891 -16.848 1.00 67.56 73 LEU A N 1
ATOM 526 C CA . LEU A 1 73 ? 8.394 14.480 -15.508 1.00 67.56 73 LEU A CA 1
ATOM 527 C C . LEU A 1 73 ? 9.674 15.283 -15.196 1.00 67.56 73 LEU A C 1
ATOM 529 O O . LEU A 1 73 ? 9.827 15.773 -14.081 1.00 67.56 73 LEU A O 1
ATOM 533 N N . GLY A 1 74 ? 10.584 15.437 -16.167 1.00 65.88 74 GLY A N 1
ATOM 534 C CA . GLY A 1 74 ? 11.814 16.222 -16.030 1.00 65.88 74 GLY A CA 1
ATOM 535 C C . GLY A 1 74 ? 12.993 15.471 -15.406 1.00 65.88 74 GLY A C 1
ATOM 536 O O . GLY A 1 74 ? 14.026 16.083 -15.138 1.00 65.88 74 GLY A O 1
ATOM 537 N N . PHE A 1 75 ? 12.876 14.159 -15.189 1.00 67.44 75 PHE A N 1
ATOM 538 C CA . PHE A 1 75 ? 13.984 13.349 -14.689 1.00 67.44 75 PHE A CA 1
ATOM 539 C C . PHE A 1 75 ? 14.949 12.962 -15.813 1.00 67.44 75 PHE A C 1
ATOM 541 O O . PHE A 1 75 ? 14.545 12.653 -16.936 1.00 67.44 75 PHE A O 1
ATOM 548 N N . ALA A 1 76 ? 16.245 12.949 -15.494 1.00 62.00 76 ALA A N 1
ATOM 549 C CA . ALA A 1 76 ? 17.270 12.468 -16.411 1.00 62.00 76 ALA A CA 1
ATOM 550 C C . ALA A 1 76 ? 17.039 10.983 -16.742 1.00 62.00 76 ALA A C 1
ATOM 552 O O . ALA A 1 76 ? 16.709 10.181 -15.864 1.00 62.00 76 ALA A O 1
ATOM 553 N N . ARG A 1 77 ? 17.208 10.613 -18.016 1.00 63.97 77 ARG A N 1
ATOM 554 C CA . ARG A 1 77 ? 17.125 9.210 -18.440 1.00 63.97 77 ARG A CA 1
ATOM 555 C C . ARG A 1 77 ? 18.307 8.434 -17.874 1.00 63.97 77 ARG A C 1
ATOM 557 O O . ARG A 1 77 ? 19.444 8.890 -17.977 1.00 63.97 77 ARG A O 1
ATOM 564 N N . GLY A 1 78 ? 18.020 7.274 -17.301 1.00 63.31 78 GLY A N 1
ATOM 565 C CA . GLY A 1 78 ? 19.021 6.369 -16.762 1.00 63.31 78 GLY A CA 1
ATOM 566 C C . GLY A 1 78 ? 18.584 5.707 -15.455 1.00 63.31 78 GLY A C 1
ATOM 567 O O . GLY A 1 78 ? 17.597 6.107 -14.836 1.00 63.31 78 GLY A O 1
ATOM 568 N N . PRO A 1 79 ? 19.347 4.709 -14.989 1.00 62.00 79 PRO A N 1
ATOM 569 C CA . PRO A 1 79 ? 18.999 3.915 -13.811 1.00 62.00 79 PRO A CA 1
ATOM 570 C C . PRO A 1 79 ? 18.908 4.740 -12.516 1.00 62.00 79 PRO A C 1
ATOM 572 O O . PRO A 1 79 ? 18.195 4.355 -11.592 1.00 62.00 79 PRO A O 1
ATOM 575 N N . GLU A 1 80 ? 19.577 5.892 -12.444 1.00 60.72 80 GLU A N 1
ATOM 576 C CA . GLU A 1 80 ? 19.558 6.783 -11.278 1.00 60.72 80 GLU A CA 1
ATOM 577 C C . GLU A 1 80 ? 18.176 7.398 -11.011 1.00 60.72 80 GLU A C 1
ATOM 579 O O . GLU A 1 80 ? 17.768 7.499 -9.854 1.00 60.72 80 GLU A O 1
ATOM 584 N N . SER A 1 81 ? 17.415 7.758 -12.053 1.00 59.41 81 SER A N 1
ATOM 585 C CA . SER A 1 81 ? 16.064 8.309 -11.878 1.00 59.41 81 SER A CA 1
ATOM 586 C C . SER A 1 81 ? 15.068 7.240 -11.445 1.00 59.41 81 SER A C 1
ATOM 588 O O . SER A 1 81 ? 14.257 7.484 -10.551 1.00 59.41 81 SER A O 1
ATOM 590 N N . VAL A 1 82 ? 15.195 6.026 -11.990 1.00 67.62 82 VAL A N 1
ATOM 591 C CA . VAL A 1 82 ? 14.420 4.855 -11.555 1.00 67.62 82 VAL A CA 1
ATOM 592 C C . VAL A 1 82 ? 14.676 4.578 -10.074 1.00 67.62 82 VAL A C 1
ATOM 594 O O . VAL A 1 82 ? 13.728 4.389 -9.310 1.00 67.62 82 VAL A O 1
ATOM 597 N N . LEU A 1 83 ? 15.944 4.587 -9.650 1.00 65.75 83 LEU A N 1
ATOM 598 C CA . LEU A 1 83 ? 16.325 4.387 -8.252 1.00 65.75 83 LEU A CA 1
ATOM 599 C C . LEU A 1 83 ? 15.777 5.494 -7.353 1.00 65.75 83 LEU A C 1
ATOM 601 O O . LEU A 1 83 ? 15.229 5.188 -6.298 1.00 65.75 83 LEU A O 1
ATOM 605 N N . PHE A 1 84 ? 15.871 6.757 -7.768 1.00 67.06 84 PHE A N 1
ATOM 606 C CA . PHE A 1 84 ? 15.353 7.888 -7.000 1.00 67.06 84 PHE A CA 1
ATOM 607 C C . PHE A 1 84 ? 13.839 7.790 -6.784 1.00 67.06 84 PHE A C 1
ATOM 609 O O . PHE A 1 84 ? 13.376 7.852 -5.645 1.00 67.06 84 PHE A O 1
ATOM 616 N N . VAL A 1 85 ? 13.068 7.569 -7.854 1.00 68.12 85 VAL A N 1
ATOM 617 C CA . VAL A 1 85 ? 11.606 7.422 -7.775 1.00 68.12 85 VAL A CA 1
ATOM 618 C C . VAL A 1 85 ? 11.224 6.190 -6.961 1.00 68.12 85 VAL A C 1
ATOM 620 O O . VAL A 1 85 ? 10.335 6.273 -6.118 1.00 68.12 85 VAL A O 1
ATOM 623 N N . SER A 1 86 ? 11.926 5.071 -7.144 1.00 66.75 86 SER A N 1
ATOM 624 C CA . SER A 1 86 ? 11.684 3.8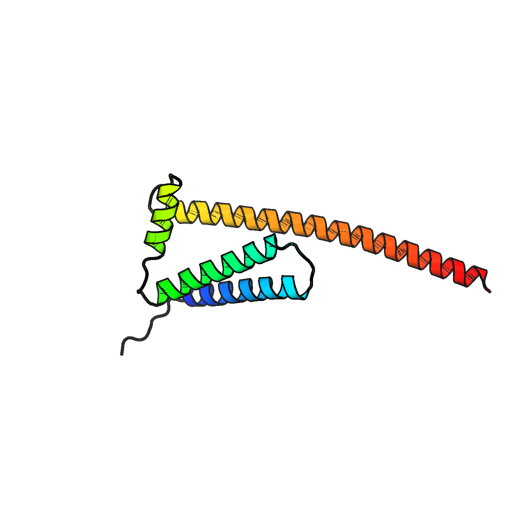56 -6.358 1.00 66.75 86 SER A CA 1
ATOM 625 C C . SER A 1 86 ? 11.930 4.087 -4.869 1.00 66.75 86 SER A C 1
ATOM 627 O O . SER A 1 86 ? 11.152 3.621 -4.044 1.00 66.75 86 SER A O 1
ATOM 629 N N . ASN A 1 87 ? 12.977 4.832 -4.511 1.00 68.06 87 ASN A N 1
ATOM 630 C CA . ASN A 1 87 ? 13.312 5.129 -3.120 1.00 68.06 87 ASN A CA 1
ATOM 631 C C . ASN A 1 87 ? 12.311 6.113 -2.496 1.00 68.06 87 ASN A C 1
ATOM 633 O O . ASN A 1 87 ? 11.856 5.908 -1.374 1.00 68.06 87 ASN A O 1
ATOM 637 N N . LEU A 1 88 ? 11.888 7.132 -3.251 1.00 70.88 88 LEU A N 1
ATOM 638 C CA . LEU A 1 88 ? 10.830 8.055 -2.835 1.00 70.88 88 LEU A CA 1
ATOM 639 C C . LEU A 1 88 ? 9.508 7.316 -2.601 1.00 70.88 88 LEU A C 1
ATOM 641 O O . LEU A 1 88 ? 8.808 7.566 -1.622 1.00 70.88 88 LEU A O 1
ATOM 645 N N . LEU A 1 89 ? 9.184 6.376 -3.485 1.00 74.75 89 LEU A N 1
ATOM 646 C CA . LEU A 1 89 ? 7.977 5.577 -3.383 1.00 74.75 89 LEU A CA 1
ATOM 647 C C . LEU A 1 89 ? 8.055 4.590 -2.215 1.00 74.75 89 LEU A C 1
ATOM 649 O O . LEU A 1 89 ? 7.079 4.439 -1.487 1.00 74.75 89 LEU A O 1
ATOM 653 N N . LEU A 1 90 ? 9.217 3.977 -1.980 1.00 72.50 90 LEU A N 1
ATOM 654 C CA . LEU A 1 90 ? 9.461 3.138 -0.808 1.00 72.50 90 LEU A CA 1
ATOM 655 C C . LEU A 1 90 ? 9.288 3.942 0.487 1.00 72.50 90 LEU A C 1
ATOM 657 O O . LEU A 1 90 ? 8.605 3.494 1.405 1.00 72.50 90 LEU A O 1
ATOM 661 N N . LEU A 1 91 ? 9.855 5.151 0.538 1.00 70.12 91 LEU A N 1
ATOM 662 C CA . LEU A 1 91 ? 9.712 6.069 1.664 1.00 70.12 91 LEU A CA 1
ATOM 663 C C . LEU A 1 91 ? 8.238 6.414 1.903 1.00 70.12 91 LEU A C 1
ATOM 665 O O . LEU A 1 91 ? 7.766 6.321 3.034 1.00 70.12 91 LEU A O 1
ATOM 669 N N . PHE A 1 92 ? 7.501 6.747 0.841 1.00 77.56 92 PHE A N 1
ATOM 670 C CA . PHE A 1 92 ? 6.062 6.989 0.908 1.00 77.56 92 PHE A CA 1
ATOM 671 C C . PHE A 1 92 ? 5.313 5.781 1.486 1.00 77.56 92 PHE A C 1
ATOM 673 O O . PHE A 1 92 ? 4.515 5.944 2.404 1.00 77.56 92 PHE A O 1
ATOM 680 N N . LEU A 1 93 ? 5.614 4.570 1.015 1.00 76.50 93 LEU A N 1
ATOM 681 C CA . LEU A 1 93 ? 4.978 3.329 1.468 1.00 76.50 93 LEU A CA 1
ATOM 682 C C . LEU A 1 93 ? 5.239 3.048 2.952 1.00 76.50 93 LEU A C 1
ATOM 684 O O . LEU A 1 93 ? 4.325 2.653 3.679 1.00 76.50 93 LEU A O 1
ATOM 688 N N . VAL A 1 94 ? 6.469 3.287 3.415 1.00 75.56 94 VAL A N 1
ATOM 689 C CA . VAL A 1 94 ? 6.847 3.151 4.829 1.00 75.56 94 VAL A CA 1
ATOM 690 C C . VAL A 1 94 ? 6.086 4.157 5.689 1.00 75.56 94 VAL A C 1
ATOM 692 O O . VAL A 1 94 ? 5.493 3.770 6.695 1.00 75.56 94 VAL A O 1
ATOM 695 N N . PHE A 1 95 ? 6.059 5.430 5.290 1.00 75.94 95 PHE A N 1
ATOM 696 C CA .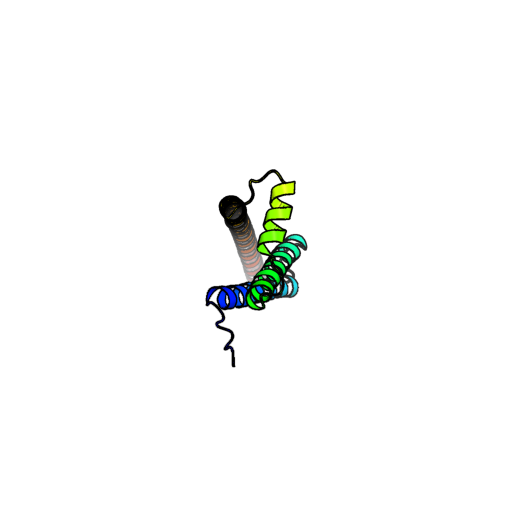 PHE A 1 95 ? 5.339 6.472 6.025 1.00 75.94 95 PHE A CA 1
ATOM 697 C C . PHE A 1 95 ? 3.833 6.220 6.059 1.00 75.94 95 PHE A C 1
ATOM 699 O O . PHE A 1 95 ? 3.221 6.33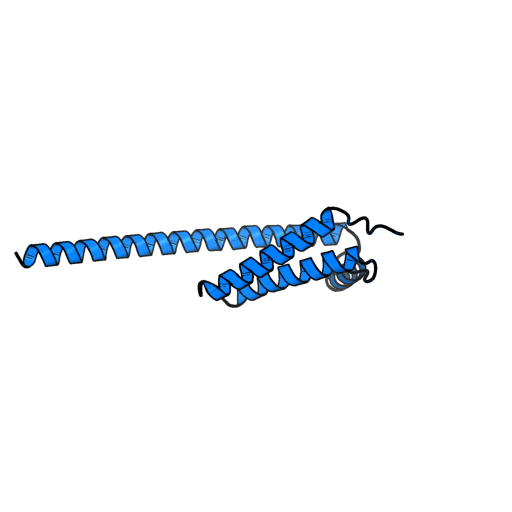1 7.118 1.00 75.94 95 PHE A O 1
ATOM 706 N N . TYR A 1 96 ? 3.251 5.837 4.926 1.00 78.19 96 TYR A N 1
ATOM 707 C CA . TYR A 1 96 ? 1.838 5.503 4.817 1.00 78.19 96 TYR A CA 1
ATOM 708 C C . TYR A 1 96 ? 1.464 4.361 5.766 1.00 78.19 96 TYR A C 1
ATOM 710 O O . TYR A 1 96 ? 0.589 4.508 6.617 1.00 78.19 96 TYR A O 1
ATOM 718 N N . SER A 1 97 ? 2.218 3.260 5.697 1.00 75.19 97 SER A N 1
ATOM 719 C CA . SER A 1 97 ? 2.008 2.091 6.557 1.00 75.19 97 SER A CA 1
ATOM 720 C C . SER A 1 97 ? 2.163 2.435 8.040 1.00 75.19 97 SER A C 1
ATOM 722 O O . SER A 1 97 ? 1.433 1.914 8.881 1.00 75.19 97 SER A O 1
ATOM 724 N N . TYR A 1 98 ? 3.106 3.318 8.379 1.00 79.25 98 TYR A N 1
ATOM 725 C CA . TYR A 1 98 ? 3.298 3.776 9.750 1.00 79.25 98 TYR A CA 1
ATOM 726 C C . TYR A 1 98 ? 2.092 4.567 10.266 1.00 79.25 98 TYR A C 1
ATOM 728 O O . TYR A 1 98 ? 1.605 4.277 11.359 1.00 79.25 98 TYR A O 1
ATOM 736 N N . ILE A 1 99 ? 1.586 5.529 9.489 1.00 77.88 99 ILE A N 1
ATOM 737 C CA . ILE A 1 99 ? 0.413 6.332 9.868 1.00 77.88 99 ILE A CA 1
ATOM 738 C C . ILE A 1 99 ? -0.796 5.420 10.090 1.00 77.88 99 ILE A C 1
ATOM 740 O O . ILE A 1 99 ? -1.439 5.499 11.137 1.00 77.88 99 ILE A O 1
ATOM 744 N N . GLN A 1 100 ? -1.032 4.489 9.167 1.00 78.19 100 GLN A N 1
ATOM 745 C CA . GLN A 1 100 ? -2.118 3.516 9.258 1.00 78.19 100 GLN A CA 1
ATOM 746 C C . GLN A 1 100 ? -2.014 2.640 10.512 1.00 78.19 100 GLN A C 1
ATOM 748 O O . GLN A 1 100 ? -3.003 2.393 11.202 1.00 78.19 100 GLN A O 1
ATOM 753 N N . LEU A 1 101 ? -0.799 2.206 10.863 1.00 82.06 101 LEU A N 1
ATOM 754 C CA . LEU A 1 101 ? -0.557 1.419 12.070 1.00 82.06 101 LEU A CA 1
ATOM 755 C C . LEU A 1 101 ? -0.851 2.217 13.348 1.00 82.06 101 LEU A C 1
ATOM 757 O O . LEU A 1 101 ? -1.409 1.669 14.301 1.00 82.06 101 LEU A O 1
ATOM 761 N N . VAL A 1 102 ? -0.461 3.492 13.387 1.00 83.00 102 VAL A N 1
ATOM 762 C CA . VAL A 1 102 ? -0.726 4.380 14.528 1.00 83.00 102 VAL A CA 1
ATOM 763 C C . VAL A 1 102 ? -2.227 4.599 14.696 1.00 83.00 102 VAL A C 1
ATOM 765 O O . VAL A 1 102 ? -2.743 4.470 15.807 1.00 83.00 102 VAL A O 1
ATOM 768 N N . GLU A 1 103 ? -2.937 4.873 13.604 1.00 85.25 103 GLU A N 1
ATOM 769 C CA . GLU A 1 103 ? -4.384 5.080 13.620 1.00 85.25 103 GLU A CA 1
ATOM 770 C C . GLU A 1 103 ? -5.133 3.813 14.046 1.00 85.25 103 GLU A C 1
ATOM 772 O O . GLU A 1 103 ? -5.972 3.860 14.948 1.00 85.25 103 GLU A O 1
ATOM 777 N N . SER A 1 104 ? -4.748 2.658 13.500 1.00 78.00 104 SER A N 1
ATOM 778 C CA . SER A 1 104 ? -5.323 1.367 13.873 1.00 78.00 104 SER 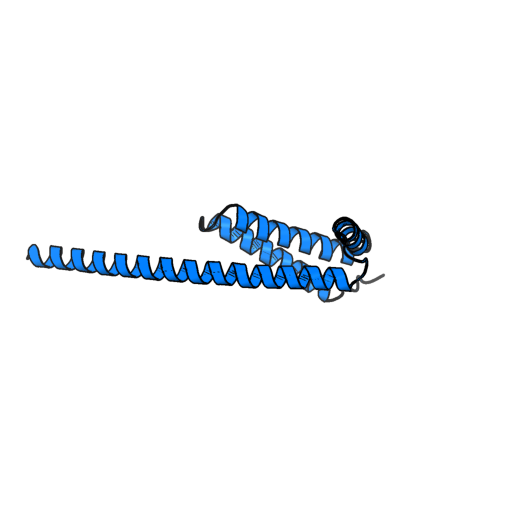A CA 1
ATOM 779 C C . SER A 1 104 ? -5.119 1.053 15.359 1.00 78.00 104 SER A C 1
ATOM 781 O O . SER A 1 104 ? -6.060 0.632 16.031 1.00 78.00 104 SER A O 1
ATOM 783 N N . ARG A 1 105 ? -3.929 1.316 15.923 1.00 86.94 105 ARG A N 1
ATOM 784 C CA . ARG A 1 105 ? -3.676 1.133 17.366 1.00 86.94 105 ARG A CA 1
ATOM 785 C C . ARG A 1 105 ? -4.557 2.024 18.231 1.00 86.94 105 ARG A C 1
ATOM 787 O O . ARG A 1 105 ? -5.004 1.574 19.283 1.00 86.94 105 ARG A O 1
ATOM 794 N N . LYS A 1 106 ? -4.797 3.264 17.804 1.00 88.38 106 LYS A N 1
ATOM 795 C CA . LYS A 1 106 ? -5.666 4.194 18.526 1.00 88.38 106 LYS A CA 1
ATOM 796 C C . LYS A 1 106 ? -7.108 3.689 18.544 1.00 88.38 106 LYS A C 1
ATOM 798 O O . LYS A 1 106 ? -7.671 3.541 19.621 1.00 88.38 106 LYS A O 1
ATOM 803 N N . GLN A 1 107 ? -7.646 3.311 17.385 1.00 88.75 107 GLN A N 1
ATOM 804 C CA . GLN A 1 107 ? -8.987 2.726 17.280 1.00 88.75 107 GLN A CA 1
ATOM 805 C C . GLN A 1 107 ? -9.138 1.473 18.154 1.00 88.75 107 GLN A C 1
ATOM 807 O O . GLN A 1 107 ? -10.163 1.283 18.799 1.00 88.75 107 GLN A O 1
ATOM 812 N N . LEU A 1 108 ? -8.104 0.630 18.216 1.00 90.38 108 LEU A N 1
ATOM 813 C CA . LEU A 1 108 ? -8.099 -0.582 19.038 1.00 90.38 108 LEU A CA 1
ATOM 814 C C . LEU A 1 108 ? -8.100 -0.261 20.539 1.00 90.38 108 LEU A C 1
ATOM 816 O O . LEU A 1 108 ? -8.777 -0.939 21.308 1.00 90.38 108 LEU A O 1
ATOM 820 N N . SER A 1 109 ? -7.365 0.775 20.951 1.00 89.88 109 SER A N 1
ATOM 821 C CA . SER A 1 109 ? -7.377 1.274 22.329 1.00 89.88 109 SER A CA 1
ATOM 822 C C . SER A 1 109 ? -8.754 1.810 22.716 1.00 89.88 109 SER A C 1
ATOM 824 O O . SER A 1 109 ? -9.275 1.428 23.762 1.00 89.88 109 SER A O 1
ATOM 826 N N . ASP A 1 110 ? -9.350 2.643 21.862 1.00 93.00 110 ASP A N 1
ATOM 827 C CA . ASP A 1 110 ? -10.665 3.248 22.094 1.00 93.00 110 ASP A CA 1
ATOM 828 C C . ASP A 1 110 ? -11.750 2.162 22.195 1.00 93.00 110 ASP A C 1
ATOM 830 O O . ASP A 1 110 ? -12.536 2.146 23.142 1.00 93.00 110 ASP A O 1
ATOM 834 N N . LEU A 1 111 ? -11.718 1.176 21.291 1.00 92.44 111 LEU A N 1
ATOM 835 C CA . LEU A 1 111 ? -12.650 0.047 21.298 1.00 92.44 111 LEU A CA 1
ATOM 836 C C . LEU A 1 111 ? -12.495 -0.828 22.550 1.00 92.44 111 LEU A C 1
ATOM 838 O O . LEU A 1 111 ? -13.479 -1.303 23.109 1.00 92.44 111 LEU A O 1
ATOM 842 N N . ASN A 1 112 ? -11.262 -1.054 23.009 1.00 92.38 112 ASN A N 1
ATOM 843 C CA . ASN A 1 112 ? -11.012 -1.834 24.219 1.00 92.38 112 ASN A CA 1
ATOM 844 C C . ASN A 1 112 ? -11.514 -1.105 25.476 1.00 92.38 112 ASN A C 1
ATOM 846 O O . ASN A 1 112 ? -12.003 -1.739 26.409 1.00 92.38 112 ASN A O 1
ATOM 850 N N . GLN A 1 113 ? -11.427 0.225 25.490 1.00 93.75 113 GLN A N 1
ATOM 851 C CA . GLN A 1 113 ? -11.960 1.042 26.572 1.00 93.75 113 GLN A CA 1
ATOM 852 C C . GLN A 1 113 ? -13.493 1.024 26.591 1.00 93.75 113 GLN A C 1
ATOM 854 O O . GLN A 1 113 ? -14.083 0.835 27.653 1.00 93.75 113 GLN A O 1
ATOM 859 N N . GLU A 1 114 ? -14.139 1.134 25.429 1.00 94.06 114 GLU A N 1
ATOM 860 C CA . GLU A 1 114 ? -15.593 0.988 25.300 1.00 94.06 114 GLU A CA 1
ATOM 861 C C . GLU A 1 114 ? -16.061 -0.404 25.752 1.00 94.06 114 GLU A C 1
ATOM 863 O O . GLU A 1 114 ? -17.013 -0.524 26.521 1.00 94.06 114 GLU A O 1
ATOM 868 N N . LEU A 1 115 ? -15.336 -1.459 25.368 1.00 93.38 115 LEU A N 1
ATOM 869 C CA . LEU A 1 115 ? -15.638 -2.832 25.773 1.00 93.38 115 LEU A CA 1
ATOM 870 C C . LEU A 1 115 ? -15.499 -3.046 27.289 1.00 93.38 115 LEU A C 1
ATOM 872 O O . LEU A 1 115 ? -16.279 -3.796 27.876 1.00 93.38 115 LEU A O 1
ATOM 876 N N . ALA A 1 116 ? -14.522 -2.399 27.928 1.00 92.06 116 ALA A N 1
ATOM 877 C CA . ALA A 1 116 ? -14.348 -2.450 29.377 1.00 92.06 116 ALA A CA 1
ATOM 878 C C . ALA A 1 116 ? -15.499 -1.750 30.119 1.00 92.06 116 ALA A C 1
ATOM 880 O O . ALA A 1 116 ? -15.995 -2.291 31.105 1.00 92.06 116 ALA A O 1
ATOM 881 N N . LEU A 1 117 ? -15.953 -0.595 29.621 1.00 93.12 117 LEU A N 1
ATOM 882 C CA . LEU A 1 117 ? -17.102 0.126 30.177 1.00 93.12 117 LEU A CA 1
ATOM 883 C C . LEU A 1 117 ? -18.400 -0.675 30.020 1.00 93.12 117 LEU A C 1
ATOM 885 O O . LEU A 1 117 ? -19.124 -0.854 30.990 1.00 93.12 117 LEU A O 1
ATOM 889 N N . LEU A 1 118 ? -18.652 -1.242 28.836 1.00 92.25 118 LEU A N 1
ATOM 890 C CA . LEU A 1 118 ? -19.829 -2.084 28.594 1.00 92.25 118 LEU A CA 1
ATOM 891 C C . LEU A 1 118 ? -19.873 -3.319 29.499 1.00 92.25 118 LEU A C 1
ATOM 893 O O . LEU A 1 118 ? -20.948 -3.710 29.945 1.00 92.25 118 LEU A O 1
ATOM 897 N N . ARG A 1 119 ? -18.720 -3.947 29.759 1.00 89.69 119 ARG A N 1
ATOM 898 C CA . ARG A 1 119 ? -18.633 -5.072 30.701 1.00 89.69 119 ARG A CA 1
ATOM 899 C C . ARG A 1 119 ? -18.964 -4.642 32.125 1.00 89.69 119 ARG A C 1
ATOM 901 O O . ARG A 1 119 ? -19.728 -5.331 32.782 1.00 89.69 119 ARG A O 1
ATOM 908 N N . TYR A 1 120 ? -18.435 -3.502 32.561 1.00 91.06 120 TYR A N 1
ATOM 909 C CA . TYR A 1 120 ? -18.728 -2.956 33.883 1.00 91.06 120 TYR A CA 1
ATOM 910 C C . TYR A 1 120 ? -20.221 -2.635 34.061 1.00 91.06 120 TYR A C 1
ATOM 912 O O . TYR A 1 120 ? -20.807 -3.012 35.071 1.00 91.06 120 TYR A O 1
ATOM 920 N N . ASP A 1 121 ? -20.851 -2.012 33.061 1.00 90.19 121 ASP A N 1
ATOM 921 C CA . ASP A 1 121 ? -22.287 -1.704 33.086 1.00 90.19 121 ASP A CA 1
ATOM 922 C C . ASP A 1 121 ? -23.157 -2.973 33.125 1.00 90.19 121 ASP A C 1
ATOM 924 O O . ASP A 1 121 ? -24.212 -2.987 33.760 1.00 90.19 121 ASP A O 1
ATOM 928 N N . LEU A 1 122 ? -22.741 -4.039 32.432 1.00 87.25 122 LEU A N 1
ATOM 929 C CA . LEU A 1 122 ? -23.415 -5.340 32.469 1.00 87.25 122 LEU A CA 1
ATOM 930 C C . LEU A 1 122 ? -23.296 -5.997 33.8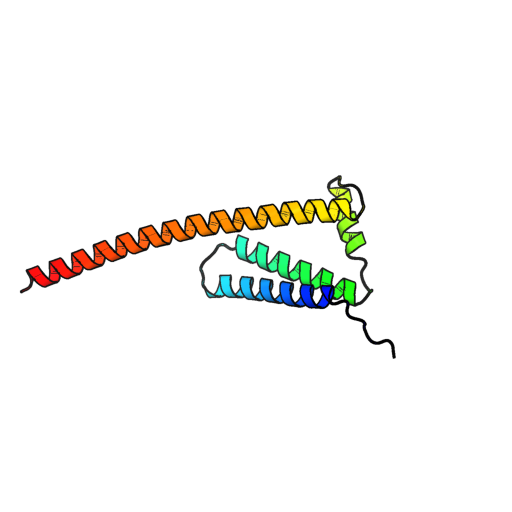44 1.00 87.25 122 LEU A C 1
ATOM 932 O O . LEU A 1 122 ? -24.311 -6.437 34.380 1.00 87.25 122 LEU A O 1
ATOM 936 N N . ASP A 1 123 ? -22.095 -6.029 34.421 1.00 86.62 123 ASP A N 1
ATOM 937 C CA . ASP A 1 123 ? -21.871 -6.596 35.753 1.00 86.62 123 ASP A CA 1
ATOM 938 C C . ASP A 1 123 ? -22.695 -5.834 36.809 1.00 86.62 123 ASP A C 1
ATOM 940 O O . ASP A 1 123 ? -23.413 -6.454 37.587 1.00 86.62 123 ASP A O 1
ATOM 944 N N . GLN A 1 124 ? -22.715 -4.496 36.758 1.00 82.25 124 GLN A N 1
ATOM 945 C CA . GLN A 1 124 ? -23.482 -3.672 37.700 1.00 82.25 124 GLN A CA 1
ATOM 946 C C . GLN A 1 124 ? -24.998 -3.910 37.612 1.00 82.25 124 GLN A C 1
ATOM 948 O O . GLN A 1 124 ? -25.669 -3.975 38.635 1.00 82.25 124 GLN A O 1
ATOM 953 N N . ARG A 1 125 ? -25.547 -4.085 36.403 1.00 75.94 125 ARG A N 1
ATOM 954 C CA . ARG A 1 125 ? -26.970 -4.431 36.231 1.00 75.94 125 ARG A CA 1
ATOM 955 C C . ARG A 1 125 ? -27.313 -5.828 36.736 1.00 75.94 125 ARG A C 1
ATOM 957 O O . ARG A 1 125 ? -28.455 -6.056 37.101 1.00 75.94 125 ARG A O 1
ATOM 964 N N . THR A 1 126 ? -26.357 -6.751 36.699 1.00 74.25 126 THR A N 1
ATOM 965 C CA . THR A 1 126 ? -26.575 -8.126 37.161 1.00 74.25 126 THR A CA 1
ATOM 966 C C . THR A 1 126 ? -26.550 -8.193 38.690 1.00 74.25 126 THR A C 1
ATOM 968 O O . THR A 1 126 ? -27.342 -8.927 39.264 1.00 74.25 126 THR A O 1
ATOM 971 N N . ASP A 1 127 ? -25.710 -7.379 39.339 1.00 70.69 127 ASP A N 1
ATOM 972 C CA . ASP A 1 127 ? -25.645 -7.257 40.803 1.00 70.69 127 ASP A CA 1
ATOM 973 C C . ASP A 1 127 ? -26.846 -6.496 41.414 1.00 70.69 127 ASP A C 1
ATOM 975 O O . ASP A 1 127 ? -27.164 -6.714 42.579 1.00 70.69 127 ASP A O 1
ATOM 979 N N . ASP A 1 128 ? -27.513 -5.608 40.662 1.00 64.38 128 ASP A N 1
ATOM 980 C CA . ASP A 1 128 ? -28.708 -4.870 41.123 1.00 64.38 128 ASP A CA 1
ATOM 981 C C . ASP A 1 128 ? -30.018 -5.696 41.040 1.00 64.38 128 ASP A C 1
ATOM 983 O O . ASP A 1 128 ? -31.024 -5.309 41.644 1.00 64.38 128 ASP A O 1
ATOM 987 N N . ASP A 1 129 ? -30.024 -6.806 40.288 1.00 58.50 129 ASP A N 1
ATOM 988 C CA . ASP A 1 129 ? -31.189 -7.688 40.083 1.00 58.50 129 ASP A CA 1
ATOM 989 C C . ASP A 1 129 ? -31.227 -8.908 41.051 1.00 58.50 129 ASP A C 1
ATOM 991 O O . ASP A 1 129 ? -32.223 -9.642 41.046 1.00 58.50 129 ASP A O 1
ATOM 995 N N . ASP A 1 130 ? -30.199 -9.100 41.897 1.00 50.81 130 ASP A N 1
ATOM 996 C CA . ASP A 1 130 ? -30.093 -10.135 42.959 1.00 50.81 130 ASP A CA 1
ATOM 997 C C . ASP A 1 130 ? -30.354 -9.573 44.380 1.00 50.81 130 ASP A C 1
ATOM 999 O O . ASP A 1 130 ? -31.004 -10.281 45.194 1.00 50.81 130 ASP A O 1
#

Secondary structure (DSSP, 8-state):
-------HHHHHHHHHHHHHHHHHHHHHHTT-S-HHHHHHHHHHHHHHHHHHHHHHTTS--HHHHHHHHHHHTTPPSSHHHHHHHHHHHHHHHHHHHHHHHHHHHHHHHHHHHHHHHHHHHHHHHHHS--

Radius of gyration: 23.4 Å; chains: 1; bounding box: 51×42×70 Å